Protein AF-A0A959UDI9-F1 (afdb_monomer_lite)

Sequence (71 aa):
GTTGNPKGVMLSHKNFIYNFQAATDILSHNMVGTALSFLPLCHVYERMLNYMYQNCGITIYYCDKIDKLRD

pLDDT: mean 87.72, std 10.39, range [54.03, 98.06]

Foldseek 3Di:
DPDDDDDDDDDDPVNLVVVLVVVLVVDPQPPQEEEEQEDDCVPVVSVSVVVNCVVNVYHYDYDPHPVVVPD

Secondary structure (DSSP, 8-state):
--SSS-------HHHHHHHHHHHHTTSPTT---EEEE-S-TTSHHHHHHHHHHHHTT-EEEE-S-GGGG--

Radius of gyration: 14.62 Å; chains: 1; bounding box: 32×32×38 Å

Structure (mmCIF, N/CA/C/O backbone):
data_AF-A0A959UDI9-F1
#
_entry.id   AF-A0A959UDI9-F1
#
loop_
_atom_site.group_PDB
_atom_site.id
_atom_site.type_symbol
_atom_site.label_atom_id
_atom_site.label_alt_id
_atom_site.label_comp_id
_atom_site.label_asym_id
_atom_site.label_entity_id
_atom_site.label_seq_id
_atom_site.pdbx_PDB_ins_code
_atom_site.Cartn_x
_atom_site.Cartn_y
_atom_site.Cartn_z
_atom_site.occupancy
_atom_site.B_iso_or_equiv
_atom_site.auth_seq_id
_atom_site.auth_comp_id
_atom_site.auth_asym_id
_atom_site.auth_atom_id
_atom_site.pdbx_PDB_model_num
ATOM 1 N N . GLY A 1 1 ? -10.846 -4.574 15.502 1.00 76.62 1 GLY A N 1
ATOM 2 C CA . GLY A 1 1 ? -10.353 -5.325 16.673 1.00 76.62 1 GLY A CA 1
ATOM 3 C C . GLY A 1 1 ? -11.299 -6.474 16.923 1.00 76.62 1 GLY A C 1
ATOM 4 O O . GLY A 1 1 ? -12.478 -6.311 16.651 1.00 76.62 1 GLY A O 1
ATOM 5 N N . THR A 1 2 ? -10.805 -7.619 17.381 1.00 84.06 2 THR A N 1
ATOM 6 C CA . THR A 1 2 ? -11.621 -8.827 17.613 1.00 84.06 2 THR A CA 1
ATOM 7 C C . THR A 1 2 ? -12.491 -8.745 18.871 1.00 84.06 2 THR A C 1
ATOM 9 O O . THR A 1 2 ? -13.281 -9.645 19.127 1.00 84.06 2 THR A O 1
ATOM 12 N N . THR A 1 3 ? -12.364 -7.671 19.655 1.00 91.12 3 THR A N 1
ATOM 13 C CA . THR A 1 3 ? -13.067 -7.480 20.925 1.00 91.12 3 THR A CA 1
ATOM 14 C C . THR A 1 3 ? -13.731 -6.105 21.009 1.00 91.12 3 THR A C 1
ATOM 16 O O . THR A 1 3 ? -13.151 -5.093 20.603 1.00 91.12 3 THR A O 1
ATOM 19 N N . GLY A 1 4 ? -14.931 -6.078 21.599 1.00 91.88 4 GLY A N 1
ATOM 20 C CA . GLY A 1 4 ? -15.650 -4.862 21.984 1.00 91.88 4 GLY A CA 1
ATOM 21 C C . GLY A 1 4 ? -16.030 -3.938 20.824 1.00 91.88 4 GLY A C 1
ATOM 22 O O . GLY A 1 4 ? -16.201 -4.366 19.684 1.00 91.88 4 GLY A O 1
ATOM 23 N N . ASN A 1 5 ? -16.173 -2.648 21.137 1.00 92.44 5 ASN A N 1
ATOM 24 C CA . ASN A 1 5 ? -16.501 -1.625 20.148 1.00 92.44 5 ASN A CA 1
ATOM 25 C C . ASN A 1 5 ? -15.367 -1.477 19.119 1.00 92.44 5 ASN A C 1
ATOM 27 O O . ASN A 1 5 ? -14.195 -1.440 19.515 1.00 92.44 5 ASN A O 1
ATOM 31 N N . PRO A 1 6 ? -15.683 -1.344 17.818 1.00 91.50 6 PRO A N 1
ATOM 32 C CA . PRO A 1 6 ? -14.682 -1.113 16.787 1.00 91.50 6 PRO A CA 1
ATOM 33 C C . PRO A 1 6 ? -13.791 0.088 17.120 1.00 91.50 6 PRO A C 1
ATOM 35 O O . PRO A 1 6 ? -14.270 1.185 17.396 1.00 91.50 6 PRO A O 1
ATOM 38 N N . LYS A 1 7 ? -12.476 -0.131 17.079 1.00 90.62 7 LYS A N 1
ATOM 39 C CA . LYS A 1 7 ? -11.458 0.904 17.282 1.00 90.62 7 LYS A CA 1
ATOM 40 C C . LYS A 1 7 ? -10.769 1.169 15.949 1.00 90.62 7 LYS A C 1
ATOM 42 O O . LYS A 1 7 ? -10.261 0.228 15.336 1.00 90.62 7 LYS A O 1
ATOM 47 N N . GLY A 1 8 ? -10.771 2.425 15.515 1.00 91.00 8 GLY A N 1
ATOM 48 C CA . GLY A 1 8 ? -10.037 2.888 14.340 1.00 91.00 8 GLY A CA 1
ATOM 49 C C . GLY A 1 8 ? -8.679 3.461 14.734 1.00 91.00 8 GLY A C 1
ATOM 50 O O . GLY A 1 8 ? -8.557 4.115 15.768 1.00 91.00 8 GLY A O 1
ATOM 51 N N . VAL A 1 9 ? -7.663 3.223 13.908 1.00 93.69 9 VAL A N 1
ATOM 52 C CA . VAL A 1 9 ? -6.370 3.907 14.026 1.00 93.69 9 VAL A CA 1
ATOM 53 C C . VAL A 1 9 ? -6.404 5.131 13.119 1.00 93.69 9 VAL A C 1
ATOM 55 O O . VAL A 1 9 ? -6.682 5.006 11.926 1.00 93.69 9 VAL A O 1
ATOM 58 N N . MET A 1 10 ? -6.113 6.306 13.676 1.00 95.62 10 MET A N 1
ATOM 59 C CA . MET A 1 10 ? -6.021 7.539 12.899 1.00 95.62 10 MET A CA 1
ATOM 60 C C . MET A 1 10 ? -4.652 7.613 12.227 1.00 95.62 10 MET A C 1
ATOM 62 O O . MET A 1 10 ? -3.632 7.763 12.896 1.00 95.62 10 MET A O 1
ATOM 66 N N . LEU A 1 11 ? -4.637 7.497 10.901 1.00 95.81 11 LEU A N 1
ATOM 67 C CA . LEU A 1 11 ? -3.432 7.626 10.087 1.00 95.81 11 LEU A CA 1
ATOM 68 C C . LEU A 1 11 ? -3.480 8.936 9.307 1.00 95.81 11 LEU A C 1
ATOM 70 O O . LEU A 1 11 ? -4.452 9.224 8.612 1.00 95.81 11 LEU A O 1
ATOM 74 N N . SER A 1 12 ? -2.412 9.719 9.414 1.00 97.25 12 SER A N 1
ATOM 75 C CA . SER A 1 12 ? -2.213 10.916 8.603 1.00 97.25 12 SER A CA 1
ATOM 76 C C . SER A 1 12 ? -1.568 10.570 7.262 1.00 97.25 12 SER A C 1
ATOM 78 O O . SER A 1 12 ? -0.901 9.544 7.114 1.00 97.25 12 SER A O 1
ATOM 80 N N . HIS A 1 13 ? -1.674 11.481 6.296 1.00 96.94 13 HIS A N 1
ATOM 81 C CA . HIS A 1 13 ? -0.976 11.359 5.015 1.00 96.94 13 HIS A CA 1
ATOM 82 C C . HIS A 1 13 ? 0.547 11.205 5.192 1.00 96.94 13 HIS A C 1
ATOM 84 O O . HIS A 1 13 ? 1.178 10.383 4.531 1.00 96.94 13 HIS A O 1
ATOM 90 N N . LYS A 1 14 ? 1.134 11.925 6.161 1.00 98.06 14 LYS A N 1
ATOM 91 C CA . LYS A 1 14 ? 2.562 11.828 6.498 1.00 98.06 14 LYS A CA 1
ATOM 92 C C . LYS A 1 14 ? 2.953 10.423 6.961 1.00 98.06 14 LYS A C 1
ATOM 94 O O . LYS A 1 14 ? 4.055 9.978 6.654 1.00 98.06 14 LYS A O 1
ATOM 99 N N . ASN A 1 15 ? 2.063 9.716 7.665 1.00 96.75 15 ASN A N 1
ATOM 100 C CA . ASN A 1 15 ? 2.327 8.331 8.055 1.00 96.75 15 ASN A CA 1
ATOM 101 C C . ASN A 1 15 ? 2.450 7.425 6.825 1.00 96.75 15 ASN A C 1
ATOM 103 O O . ASN A 1 15 ? 3.351 6.594 6.792 1.00 96.75 15 ASN A O 1
ATOM 107 N N . PHE A 1 16 ? 1.593 7.592 5.814 1.00 96.75 16 PHE A N 1
ATOM 108 C CA . PHE A 1 16 ? 1.681 6.802 4.584 1.00 96.75 16 PHE A CA 1
ATOM 109 C C . PHE A 1 16 ? 2.943 7.119 3.786 1.00 96.75 16 PHE A C 1
ATOM 111 O O . PHE A 1 16 ? 3.657 6.181 3.446 1.00 96.75 16 PHE A O 1
ATOM 118 N N . ILE A 1 17 ? 3.250 8.408 3.575 1.00 96.62 17 ILE A N 1
ATOM 119 C CA . ILE A 1 17 ? 4.478 8.847 2.886 1.00 96.62 17 ILE A CA 1
ATOM 120 C C . ILE A 1 17 ? 5.711 8.202 3.504 1.00 96.62 17 ILE A C 1
ATOM 122 O O . ILE A 1 17 ? 6.484 7.555 2.805 1.00 96.62 17 ILE A O 1
ATOM 126 N N . TYR A 1 18 ? 5.858 8.327 4.823 1.00 95.88 18 TYR A N 1
ATOM 127 C CA . TYR A 1 18 ? 7.016 7.779 5.516 1.00 95.88 18 TYR A CA 1
ATOM 128 C C . TYR A 1 18 ? 7.136 6.259 5.330 1.00 95.88 18 TYR A C 1
ATOM 130 O O . TYR A 1 18 ? 8.222 5.759 5.058 1.00 95.88 18 TYR A O 1
ATOM 138 N N . ASN A 1 19 ? 6.019 5.528 5.428 1.00 94.38 19 ASN A N 1
ATOM 139 C CA . ASN A 1 19 ? 6.019 4.074 5.263 1.00 94.38 19 ASN A CA 1
ATOM 140 C C . ASN A 1 19 ? 6.396 3.642 3.841 1.00 94.38 19 ASN A C 1
ATOM 142 O O . ASN A 1 19 ? 7.290 2.814 3.688 1.00 94.38 19 ASN A O 1
ATOM 146 N N . PHE A 1 20 ? 5.737 4.171 2.803 1.00 93.38 20 PHE A N 1
ATOM 147 C CA . PHE A 1 20 ? 5.987 3.680 1.445 1.00 93.38 20 PHE A CA 1
ATOM 148 C C . PHE A 1 20 ? 7.356 4.115 0.916 1.00 93.38 20 PHE A C 1
ATOM 150 O O . PHE A 1 20 ? 7.968 3.370 0.158 1.00 93.38 20 PHE A O 1
ATOM 157 N N . GLN A 1 21 ? 7.864 5.284 1.325 1.00 93.12 21 GLN A N 1
ATOM 158 C CA . GLN A 1 21 ? 9.215 5.719 0.961 1.00 93.12 21 GLN A CA 1
ATOM 159 C C . GLN A 1 21 ? 10.265 4.800 1.583 1.00 93.12 21 GLN A C 1
ATOM 161 O O . GLN A 1 21 ? 11.142 4.325 0.873 1.00 93.12 21 GLN A O 1
ATOM 166 N N . ALA A 1 22 ? 10.128 4.470 2.872 1.00 92.31 22 ALA A N 1
ATOM 167 C CA . ALA A 1 22 ? 11.028 3.530 3.540 1.00 92.31 22 ALA A CA 1
ATOM 168 C C . ALA A 1 22 ? 10.947 2.105 2.962 1.00 92.31 22 ALA A C 1
ATOM 170 O O . ALA A 1 22 ? 11.931 1.374 2.982 1.00 92.31 22 ALA A O 1
ATOM 171 N N . ALA A 1 23 ? 9.783 1.702 2.444 1.00 89.62 23 ALA A N 1
ATOM 172 C CA . ALA A 1 23 ? 9.594 0.399 1.810 1.00 89.62 23 ALA A CA 1
ATOM 173 C C . ALA A 1 23 ? 10.021 0.363 0.332 1.00 89.62 23 ALA A C 1
ATOM 175 O O . ALA A 1 23 ? 10.140 -0.724 -0.228 1.00 89.62 23 ALA A O 1
ATOM 176 N N . THR A 1 24 ? 10.253 1.519 -0.305 1.00 86.94 24 THR A N 1
ATOM 177 C CA . THR A 1 24 ? 10.560 1.597 -1.743 1.00 86.94 24 THR A CA 1
ATOM 178 C C . THR A 1 24 ? 11.844 0.841 -2.086 1.00 86.94 24 THR A C 1
ATOM 180 O O . THR A 1 24 ? 11.891 0.197 -3.127 1.00 86.94 24 THR A O 1
ATOM 183 N N . ASP A 1 25 ? 12.826 0.810 -1.181 1.00 83.31 25 ASP A N 1
ATOM 184 C CA . ASP A 1 25 ? 14.100 0.103 -1.376 1.00 83.31 25 ASP A CA 1
ATOM 185 C C . ASP A 1 25 ? 13.952 -1.424 -1.518 1.00 83.31 25 ASP A C 1
ATOM 187 O O . ASP A 1 25 ? 14.864 -2.092 -2.005 1.00 83.31 25 ASP A O 1
ATOM 191 N N . ILE A 1 26 ? 12.807 -1.992 -1.113 1.00 83.25 26 ILE A N 1
ATOM 192 C CA . ILE A 1 26 ? 12.478 -3.410 -1.338 1.00 83.25 26 ILE A CA 1
ATOM 193 C C . ILE A 1 26 ? 12.288 -3.684 -2.835 1.00 83.25 26 ILE A C 1
ATOM 195 O O . ILE A 1 26 ? 12.585 -4.778 -3.317 1.00 83.25 26 ILE A O 1
ATOM 199 N N . LEU A 1 27 ? 11.781 -2.699 -3.577 1.00 78.75 27 LEU A N 1
ATOM 200 C CA . LEU A 1 27 ? 11.699 -2.766 -5.024 1.00 78.75 27 LEU A CA 1
ATOM 201 C C . LEU A 1 27 ? 13.074 -2.422 -5.600 1.00 78.75 27 LEU A C 1
ATOM 203 O O . LEU A 1 27 ? 13.684 -1.412 -5.254 1.00 78.75 27 LEU A O 1
ATOM 207 N N . SER A 1 28 ? 13.570 -3.253 -6.514 1.00 70.81 28 SER A N 1
ATOM 208 C CA . SER A 1 28 ? 14.798 -2.961 -7.249 1.00 70.81 28 SER A CA 1
ATOM 209 C C . SER A 1 28 ? 14.661 -1.596 -7.929 1.00 70.81 28 SER A C 1
ATOM 211 O O . SER A 1 28 ? 13.713 -1.363 -8.686 1.00 70.81 28 SER A O 1
ATOM 213 N N . HIS A 1 29 ? 15.611 -0.694 -7.684 1.00 60.16 29 HIS A N 1
ATOM 214 C CA . HIS A 1 29 ? 15.668 0.583 -8.387 1.00 60.16 29 HIS A CA 1
ATOM 215 C C . HIS A 1 29 ? 15.703 0.297 -9.904 1.00 60.16 29 HIS A C 1
ATOM 217 O O . HIS A 1 29 ? 16.532 -0.498 -10.347 1.00 60.16 29 HIS A O 1
ATOM 223 N N . ASN A 1 30 ? 14.802 0.924 -10.677 1.00 58.56 30 ASN A N 1
ATOM 224 C CA . ASN A 1 30 ? 14.554 0.735 -12.126 1.00 58.56 30 ASN A CA 1
ATOM 225 C C . ASN A 1 30 ? 13.496 -0.306 -12.549 1.00 58.56 30 ASN A C 1
ATOM 227 O O . ASN A 1 30 ? 13.466 -0.713 -13.712 1.00 58.56 30 ASN A O 1
ATOM 231 N N . MET A 1 31 ? 12.589 -0.718 -11.664 1.00 61.88 31 MET A N 1
ATOM 232 C CA . MET A 1 31 ? 11.475 -1.590 -12.054 1.00 61.88 31 MET A CA 1
ATOM 233 C C . MET A 1 31 ? 10.411 -0.828 -12.866 1.00 61.88 31 MET A C 1
ATOM 235 O O . MET A 1 31 ? 9.446 -0.307 -12.311 1.00 61.88 31 MET A O 1
ATOM 239 N N . VAL A 1 32 ? 10.537 -0.825 -14.199 1.00 65.12 32 VAL A N 1
ATOM 240 C CA . VAL A 1 32 ? 9.366 -0.693 -15.085 1.00 65.12 32 VAL A CA 1
ATOM 241 C C . VAL A 1 32 ? 8.584 -1.994 -14.945 1.00 65.12 32 VAL A C 1
ATOM 243 O O . VAL A 1 32 ? 8.908 -3.006 -15.563 1.00 65.12 32 VAL A O 1
ATOM 246 N N . GLY A 1 33 ? 7.620 -1.992 -14.030 1.00 81.38 33 GLY A N 1
ATOM 247 C CA . GLY A 1 33 ? 6.922 -3.193 -13.596 1.00 81.38 33 GLY A CA 1
ATOM 248 C C . GLY A 1 33 ? 5.412 -3.077 -13.711 1.00 81.38 33 GLY A C 1
ATOM 249 O O . GLY A 1 33 ? 4.836 -1.991 -13.794 1.00 81.38 33 GLY A O 1
ATOM 250 N N . THR A 1 34 ? 4.771 -4.238 -13.672 1.00 89.69 34 THR A N 1
ATOM 251 C CA . THR A 1 34 ? 3.329 -4.370 -13.495 1.00 89.69 34 THR A CA 1
ATOM 252 C C . THR A 1 34 ? 3.066 -5.108 -12.188 1.00 89.69 34 THR A C 1
ATOM 254 O O . THR A 1 34 ? 3.648 -6.166 -11.956 1.00 89.69 34 THR A O 1
ATOM 257 N N . ALA 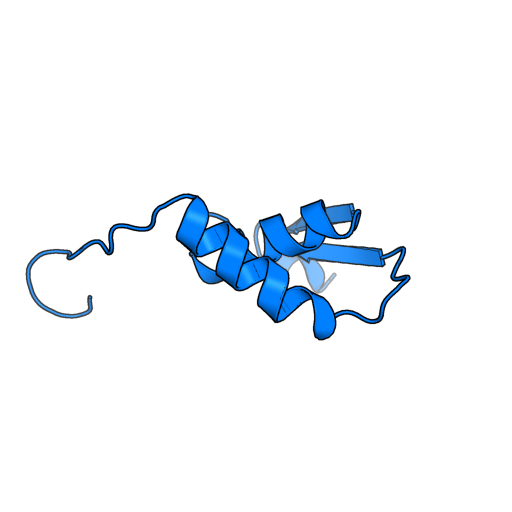A 1 35 ? 2.199 -4.559 -11.342 1.00 90.81 35 ALA A N 1
ATOM 258 C CA . ALA A 1 35 ? 1.737 -5.178 -10.108 1.00 90.81 35 ALA A CA 1
ATOM 259 C C . ALA A 1 35 ? 0.273 -5.613 -10.240 1.00 90.81 35 ALA A C 1
ATOM 261 O O . ALA A 1 35 ? -0.543 -4.925 -10.856 1.00 90.81 35 ALA A O 1
ATOM 262 N N . LEU A 1 36 ? -0.060 -6.744 -9.621 1.00 91.69 36 LEU A N 1
ATOM 263 C CA . LEU A 1 36 ? -1.426 -7.238 -9.500 1.00 91.69 36 LEU A CA 1
ATOM 264 C C . LEU A 1 36 ? -1.914 -7.032 -8.061 1.00 91.69 36 LEU A C 1
ATOM 266 O O . LEU A 1 36 ? -1.447 -7.692 -7.136 1.00 91.69 36 LEU A O 1
ATOM 270 N N . SER A 1 37 ? -2.860 -6.119 -7.890 1.00 92.69 37 SER A N 1
ATOM 271 C CA . SER A 1 37 ? -3.542 -5.826 -6.632 1.00 92.69 37 SER A CA 1
ATOM 272 C C . SER A 1 37 ? -4.746 -6.754 -6.492 1.00 92.69 37 SER A C 1
ATOM 274 O O . SER A 1 37 ? -5.678 -6.671 -7.286 1.00 92.69 37 SER A O 1
ATOM 276 N N . PHE A 1 38 ? -4.733 -7.665 -5.520 1.00 91.50 38 PHE A N 1
ATOM 277 C CA . PHE A 1 38 ? -5.853 -8.589 -5.263 1.00 91.50 38 PHE A CA 1
ATOM 278 C C . PHE A 1 38 ? -6.472 -8.416 -3.872 1.00 91.50 38 PHE A C 1
ATOM 280 O O . PHE A 1 38 ? -7.497 -9.026 -3.563 1.00 91.50 38 PHE A O 1
ATOM 287 N N . LEU A 1 39 ? -5.849 -7.613 -3.006 1.00 92.44 39 LEU A N 1
ATOM 288 C CA . LEU A 1 39 ? -6.449 -7.226 -1.739 1.00 92.44 39 LEU A CA 1
ATOM 289 C C . LEU A 1 39 ? -7.354 -6.002 -1.956 1.00 92.44 39 LEU A C 1
ATOM 291 O O . LEU A 1 39 ? -7.074 -5.156 -2.804 1.00 92.44 39 LEU A O 1
ATOM 295 N N . PRO A 1 40 ? -8.429 -5.844 -1.173 1.00 91.50 40 PRO A N 1
ATOM 296 C CA . PRO A 1 40 ? -9.228 -4.626 -1.215 1.00 91.50 40 PRO A CA 1
ATOM 297 C C . PRO A 1 40 ? -8.417 -3.397 -0.774 1.00 91.50 40 PRO A C 1
ATOM 299 O O . PRO A 1 40 ? -7.767 -3.429 0.271 1.00 91.50 40 PRO A O 1
ATOM 302 N N . LEU A 1 41 ? -8.553 -2.263 -1.473 1.00 91.75 41 LEU A N 1
ATOM 303 C CA . LEU A 1 41 ? -7.898 -0.991 -1.099 1.00 91.75 41 LEU A CA 1
ATOM 304 C C . LEU A 1 41 ? -8.304 -0.459 0.291 1.00 91.75 41 LEU A C 1
ATOM 306 O O . LEU A 1 41 ? -7.623 0.396 0.860 1.00 91.75 41 LEU A O 1
ATOM 310 N N . CYS A 1 42 ? -9.406 -0.944 0.872 1.00 92.38 42 CYS A N 1
ATOM 311 C CA . CYS A 1 42 ? -9.776 -0.614 2.250 1.00 92.38 42 CYS A CA 1
ATOM 312 C C . CYS A 1 42 ? -8.819 -1.240 3.282 1.00 92.38 42 CYS A C 1
ATOM 314 O O . CYS A 1 42 ? -8.690 -0.722 4.396 1.00 92.38 42 CYS A O 1
ATOM 316 N N . HIS A 1 43 ? -8.103 -2.302 2.906 1.00 93.44 43 HIS A N 1
ATOM 317 C CA . HIS A 1 43 ? -7.068 -2.915 3.719 1.00 93.44 43 HIS A CA 1
ATOM 318 C C . HIS A 1 43 ? -5.822 -2.019 3.734 1.00 93.44 43 HIS A C 1
ATOM 320 O O . HIS A 1 43 ? -5.254 -1.684 2.696 1.00 93.44 43 HIS A O 1
ATOM 326 N N . VAL A 1 44 ? -5.381 -1.600 4.925 1.00 95.75 44 VAL A N 1
ATOM 327 C CA . VAL A 1 44 ? -4.323 -0.580 5.062 1.00 95.75 44 VAL A CA 1
ATOM 328 C C . VAL A 1 44 ? -2.992 -0.998 4.431 1.00 95.75 44 VAL A C 1
ATOM 330 O O . VAL A 1 44 ? -2.292 -0.146 3.892 1.00 95.75 44 VAL A O 1
ATOM 333 N N . TYR A 1 45 ? -2.678 -2.295 4.447 1.00 93.94 45 TYR A N 1
ATOM 334 C CA . TYR A 1 45 ? -1.483 -2.832 3.796 1.00 93.94 45 TYR A CA 1
ATOM 335 C C . TYR A 1 45 ? -1.533 -2.646 2.276 1.00 93.94 45 TYR A C 1
ATOM 337 O O . TYR A 1 45 ? -0.585 -2.127 1.697 1.00 93.94 45 TYR A O 1
ATOM 345 N N . GLU A 1 46 ? -2.665 -2.970 1.648 1.00 95.62 46 GLU A N 1
ATOM 346 C CA . GLU A 1 46 ? -2.815 -2.830 0.199 1.00 95.62 46 GLU A CA 1
ATOM 347 C C . GLU A 1 46 ? -2.766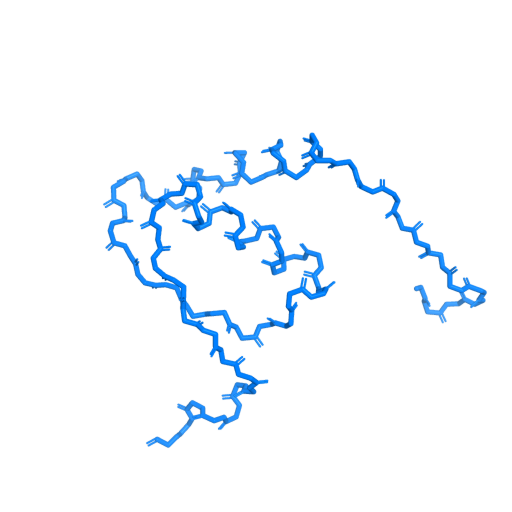 -1.365 -0.223 1.00 95.62 46 GLU A C 1
ATOM 349 O O . GLU A 1 46 ? -2.098 -1.005 -1.184 1.00 95.62 46 GLU A O 1
ATOM 354 N N . ARG A 1 47 ? -3.418 -0.488 0.544 1.00 95.69 47 ARG A N 1
ATOM 355 C CA . ARG A 1 47 ? -3.351 0.956 0.312 1.00 95.69 47 ARG A CA 1
ATOM 356 C C . ARG A 1 47 ? -1.921 1.496 0.390 1.00 95.69 47 ARG A C 1
ATOM 358 O O . ARG A 1 47 ? -1.571 2.368 -0.394 1.00 95.69 47 ARG A O 1
ATOM 365 N N . MET A 1 48 ? -1.096 0.979 1.303 1.00 95.75 48 MET A N 1
ATOM 366 C CA . MET A 1 48 ? 0.317 1.357 1.395 1.00 95.75 48 MET A CA 1
ATOM 367 C C . MET A 1 48 ? 1.104 0.893 0.160 1.00 95.75 48 MET A C 1
ATOM 369 O O . MET A 1 48 ? 1.803 1.708 -0.442 1.00 95.75 48 MET A O 1
ATOM 373 N N . LEU A 1 49 ? 0.934 -0.365 -0.266 1.00 94.19 49 LEU A N 1
ATOM 374 C CA . LEU A 1 49 ? 1.562 -0.883 -1.489 1.00 94.19 49 LEU A CA 1
ATOM 375 C C . LEU A 1 49 ? 1.117 -0.110 -2.733 1.00 94.19 49 LEU A C 1
ATOM 377 O O . LEU A 1 49 ? 1.939 0.215 -3.583 1.00 94.19 49 LEU A O 1
ATOM 381 N N . ASN A 1 50 ? -0.164 0.250 -2.813 1.00 95.31 50 ASN A N 1
ATOM 382 C CA . ASN A 1 50 ? -0.710 1.040 -3.908 1.00 95.31 50 ASN A CA 1
ATOM 383 C C . ASN A 1 50 ? 0.018 2.386 -4.066 1.00 95.31 50 ASN A C 1
ATOM 385 O O . ASN A 1 50 ? 0.424 2.733 -5.175 1.00 95.31 50 ASN A O 1
ATOM 389 N N . TYR A 1 51 ? 0.256 3.099 -2.959 1.00 95.25 51 TYR A N 1
ATOM 390 C CA . TYR A 1 51 ? 1.038 4.337 -2.973 1.00 95.25 51 TYR A CA 1
ATOM 391 C C . TYR A 1 51 ? 2.506 4.102 -3.332 1.00 95.25 51 TYR A C 1
ATOM 393 O O . TYR A 1 51 ? 3.080 4.894 -4.075 1.00 95.25 51 TYR A O 1
ATOM 401 N N . MET A 1 52 ? 3.109 3.008 -2.861 1.00 93.12 52 MET A N 1
ATOM 402 C CA . MET A 1 52 ? 4.477 2.642 -3.231 1.00 93.12 52 MET A CA 1
ATOM 403 C C . MET A 1 52 ? 4.607 2.411 -4.743 1.00 93.12 52 MET A C 1
ATOM 405 O O . MET A 1 52 ? 5.507 2.959 -5.374 1.00 93.12 52 MET A O 1
ATOM 409 N N . TYR A 1 53 ? 3.685 1.653 -5.341 1.00 92.94 53 TYR A N 1
ATOM 410 C CA . TYR A 1 53 ? 3.665 1.392 -6.781 1.00 92.94 53 TYR A CA 1
ATOM 411 C C . TYR A 1 53 ? 3.469 2.676 -7.590 1.00 92.94 53 TYR A C 1
ATOM 413 O O . TYR A 1 53 ? 4.206 2.902 -8.546 1.00 92.94 53 TYR A O 1
ATOM 421 N N . GLN A 1 54 ? 2.555 3.554 -7.168 1.00 91.94 54 GLN A N 1
ATOM 422 C CA . GLN A 1 54 ? 2.367 4.871 -7.788 1.00 91.94 54 GLN A CA 1
ATOM 423 C C . GLN A 1 54 ? 3.632 5.732 -7.698 1.00 91.94 54 GLN A C 1
ATOM 425 O O . GLN A 1 54 ? 4.032 6.332 -8.693 1.00 91.94 54 GLN A O 1
ATOM 430 N N . ASN A 1 55 ? 4.295 5.750 -6.537 1.00 91.19 55 ASN A N 1
ATOM 431 C CA . ASN A 1 55 ? 5.550 6.473 -6.329 1.00 91.19 55 ASN A CA 1
ATOM 432 C C . ASN A 1 55 ? 6.686 5.951 -7.228 1.00 91.19 55 ASN A C 1
ATOM 434 O O . ASN A 1 55 ? 7.533 6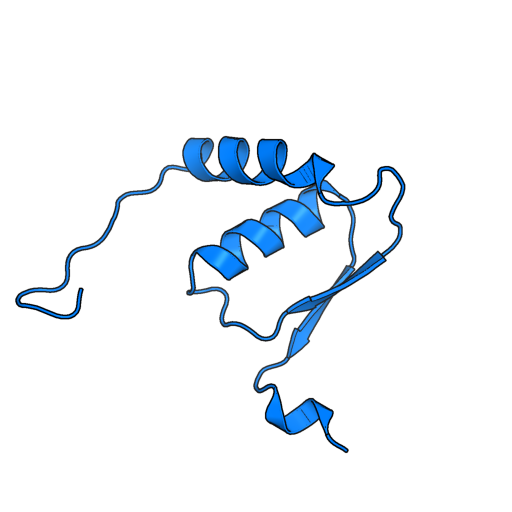.727 -7.656 1.00 91.19 55 ASN A O 1
ATOM 438 N N . CYS A 1 56 ? 6.683 4.653 -7.544 1.00 89.62 56 CYS A N 1
ATOM 439 C CA . CYS A 1 56 ? 7.681 4.016 -8.409 1.00 89.62 56 CYS A CA 1
ATOM 440 C C . CYS A 1 56 ? 7.303 4.006 -9.901 1.00 89.62 56 CYS A C 1
ATOM 442 O O . CYS A 1 56 ? 8.062 3.477 -10.708 1.00 89.62 56 CYS A O 1
ATOM 444 N N . GLY A 1 57 ? 6.136 4.537 -10.284 1.00 90.38 57 GLY A N 1
ATOM 445 C CA . GLY A 1 57 ? 5.657 4.491 -11.671 1.00 90.38 57 GLY A CA 1
ATOM 446 C C . GLY A 1 57 ? 5.266 3.088 -12.161 1.00 90.38 57 GLY A C 1
ATOM 447 O O . GLY A 1 57 ? 5.294 2.822 -13.361 1.00 90.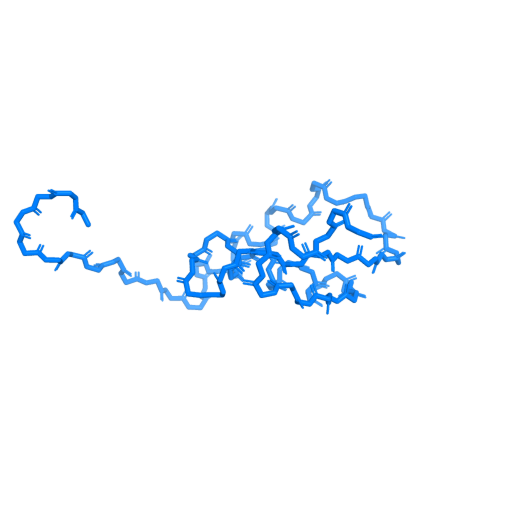38 57 GLY A O 1
ATOM 448 N N . ILE A 1 58 ? 4.908 2.182 -11.250 1.00 91.69 58 ILE A N 1
ATOM 449 C CA . ILE A 1 58 ? 4.478 0.814 -11.563 1.00 91.69 58 ILE A CA 1
ATOM 450 C C . ILE A 1 58 ? 3.005 0.816 -11.989 1.00 91.69 58 ILE A C 1
ATOM 452 O O . ILE A 1 58 ? 2.157 1.434 -11.344 1.00 91.69 58 ILE A O 1
ATOM 456 N N . THR A 1 59 ? 2.682 0.080 -13.056 1.00 93.12 59 THR A N 1
ATOM 457 C CA . THR A 1 59 ? 1.290 -0.097 -13.506 1.00 93.12 59 THR A CA 1
ATOM 458 C C . THR A 1 59 ? 0.571 -1.096 -12.603 1.00 93.12 59 THR A C 1
ATOM 460 O O . THR A 1 59 ? 1.110 -2.162 -12.318 1.00 93.12 59 THR A O 1
ATOM 463 N N . ILE A 1 60 ? -0.650 -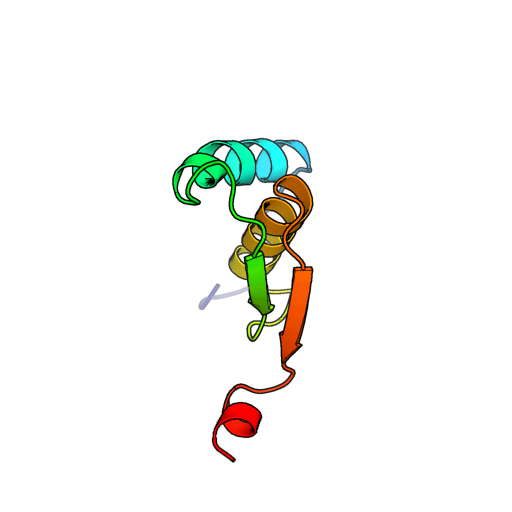0.778 -12.165 1.00 94.06 60 ILE A N 1
ATOM 464 C CA . ILE A 1 60 ? -1.408 -1.600 -11.212 1.00 94.06 60 ILE A CA 1
ATOM 465 C C . ILE A 1 60 ? -2.655 -2.161 -11.896 1.00 94.06 60 ILE A C 1
ATOM 467 O O . ILE A 1 60 ? -3.499 -1.400 -12.367 1.00 94.06 60 ILE A O 1
ATOM 471 N N . TYR A 1 61 ? -2.792 -3.485 -11.906 1.00 93.88 61 TYR A N 1
ATOM 472 C CA . TYR A 1 61 ? -4.019 -4.177 -12.299 1.00 93.88 61 TYR A CA 1
ATOM 473 C C . TYR A 1 61 ? -4.770 -4.612 -11.050 1.00 93.88 61 TYR A C 1
ATOM 475 O O . TYR A 1 61 ? -4.180 -5.203 -10.150 1.00 93.88 61 TYR A O 1
ATOM 483 N N . TYR A 1 62 ? -6.070 -4.341 -10.999 1.00 92.62 62 TYR A N 1
ATOM 484 C CA . TYR A 1 62 ? -6.911 -4.702 -9.864 1.00 92.62 62 TYR A CA 1
ATOM 485 C C . TYR A 1 62 ? -7.691 -5.974 -10.168 1.00 92.62 62 TYR A C 1
ATOM 487 O O . TYR A 1 62 ? -8.418 -6.054 -11.158 1.00 92.62 62 TYR A O 1
ATOM 495 N N . CYS A 1 63 ? -7.546 -6.959 -9.293 1.00 90.19 63 CYS A N 1
ATOM 496 C CA . CYS A 1 63 ? -8.283 -8.203 -9.315 1.00 90.19 63 CYS A CA 1
ATOM 497 C C . CYS A 1 63 ? -9.290 -8.216 -8.167 1.00 90.19 63 CYS A C 1
ATOM 499 O O . CYS A 1 63 ? -8.945 -8.040 -7.003 1.00 90.19 63 CYS A O 1
ATOM 501 N N . ASP A 1 64 ? -10.546 -8.458 -8.516 1.00 79.62 64 ASP A N 1
ATOM 502 C CA . ASP A 1 64 ? -11.670 -8.414 -7.583 1.00 79.62 64 ASP A CA 1
ATOM 503 C C . ASP A 1 64 ? -11.695 -9.636 -6.642 1.00 79.62 64 ASP A C 1
ATOM 505 O O . ASP A 1 64 ? -12.129 -9.555 -5.494 1.00 79.62 64 ASP A O 1
ATOM 509 N N . LYS A 1 65 ? -11.231 -10.796 -7.133 1.00 78.69 65 LYS A N 1
ATOM 510 C CA . LYS A 1 65 ? -11.102 -12.050 -6.375 1.00 78.69 65 LYS A CA 1
ATOM 511 C C . LYS A 1 65 ? -9.963 -12.883 -6.936 1.00 78.69 65 LYS A C 1
ATOM 513 O O . LYS A 1 65 ? -9.962 -13.172 -8.130 1.00 78.69 65 LYS A O 1
ATOM 518 N N . ILE A 1 66 ? -9.066 -13.345 -6.065 1.00 78.94 66 ILE A N 1
ATOM 519 C CA . ILE A 1 66 ? -7.916 -14.163 -6.470 1.00 78.94 66 ILE A CA 1
ATOM 520 C C . ILE A 1 66 ? -8.332 -15.455 -7.195 1.00 78.94 66 ILE A C 1
ATOM 522 O O . ILE A 1 66 ? -7.624 -15.916 -8.081 1.00 78.94 66 ILE A O 1
ATOM 526 N N . ASP A 1 67 ? -9.519 -15.989 -6.890 1.00 78.38 67 ASP A N 1
ATOM 527 C CA . ASP A 1 67 ? -10.071 -17.189 -7.531 1.00 78.38 67 ASP A CA 1
ATOM 528 C C . ASP A 1 67 ? -10.267 -17.030 -9.048 1.00 78.38 67 ASP A C 1
ATOM 530 O O . ASP A 1 67 ? -10.233 -18.020 -9.768 1.00 78.38 67 ASP A O 1
ATOM 534 N N . LYS A 1 68 ? -10.414 -15.794 -9.550 1.00 71.75 68 LYS A N 1
ATOM 535 C CA . LYS A 1 68 ? -10.547 -15.498 -10.988 1.00 71.75 68 LYS A CA 1
ATOM 536 C C . LYS A 1 68 ? -9.225 -15.587 -11.768 1.00 71.75 68 LYS A C 1
ATOM 538 O O . LYS A 1 68 ? -9.235 -15.356 -12.969 1.00 71.75 68 LYS A O 1
ATOM 543 N N . LEU A 1 69 ? -8.095 -15.856 -11.105 1.00 71.19 69 LEU A N 1
ATOM 544 C CA . LEU A 1 69 ? -6.770 -15.971 -11.742 1.00 71.19 69 LEU A CA 1
ATOM 545 C C . LEU A 1 69 ? -6.402 -17.404 -12.152 1.00 71.19 69 LEU A C 1
ATOM 547 O O . LEU A 1 69 ? -5.330 -17.601 -12.714 1.00 71.19 69 LEU A O 1
ATOM 551 N N . ARG A 1 70 ? -7.211 -18.409 -11.791 1.00 66.00 70 ARG A N 1
ATOM 552 C CA . ARG A 1 70 ? -6.872 -19.833 -11.962 1.00 66.00 70 ARG A CA 1
ATOM 553 C C . ARG A 1 70 ? -7.276 -20.449 -13.306 1.00 66.00 70 ARG A C 1
ATOM 555 O O . ARG A 1 70 ? -6.923 -21.606 -13.524 1.00 66.00 70 ARG A O 1
ATOM 562 N N . ASP A 1 71 ? -7.939 -19.690 -14.170 1.00 54.03 71 ASP A N 1
ATOM 563 C CA . ASP A 1 71 ? -8.344 -20.092 -15.524 1.00 54.03 71 ASP A CA 1
ATOM 564 C C . ASP A 1 71 ? -7.475 -19.395 -16.584 1.00 54.03 71 ASP A C 1
ATOM 566 O O . ASP A 1 71 ? -7.253 -20.003 -1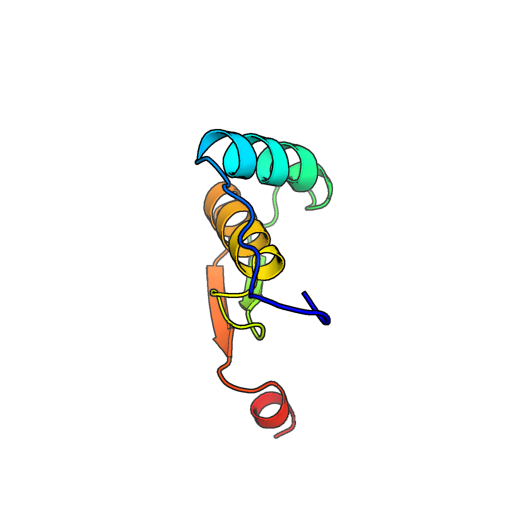7.656 1.00 54.03 71 ASP A O 1
#